Protein AF-A0A931WTS0-F1 (afdb_monomer)

pLDDT: mean 84.75, std 13.54, range [50.44, 98.5]

Nearest PDB structures (foldseek):
  2der-assembly2_B  TM=8.618E-01  e=1.735E-07  Escherichia coli
  2der-assembly1_A  TM=8.571E-01  e=1.646E-07  Escherichia coli
  2deu-assembly2_B  TM=8.357E-01  e=3.088E-07  Escherichia coli
  2hma-assembly1_A-2  TM=7.956E-01  e=4.949E-07  Streptococcus pneumoniae
  8ppl-assembly1_It  TM=6.878E-01  e=2.178E-02  Homo sapiens

Secondary structure (DSSP, 8-state):
----S-GGG--TT--TT---SSS--EEEEEEGGGTEEEEES---EEEEEEEEEEESSSS---S-EEEEEE-STTSPPEEEEEEEETTEEEEEEEEEES---TTSEEEEEETTEEEEEEEE--

Radius of gyration: 16.66 Å; Cα contacts (8 Å, |Δi|>4): 258; chains: 1; bounding box: 43×25×44 Å

Sequence (122 aa):
MGTHAGIHNYTVGQRKGLVAAGRPQYVVKIEPELNRIVIGEDPRRTRFTVRDCNWIAIEKIAEPVRCEVQIRNRFEPKPATVSPAGAEAVVEFDQPQRAITPGQAAVFYWDDVVVGGGWIQR

Structure (mmCIF, N/CA/C/O backbone):
data_AF-A0A931WTS0-F1
#
_entry.id   AF-A0A931WTS0-F1
#
loop_
_atom_site.group_PDB
_atom_site.id
_atom_site.type_symbol
_atom_site.label_atom_id
_atom_site.label_alt_id
_atom_site.label_comp_id
_atom_site.label_asym_id
_atom_site.label_entity_id
_atom_site.label_seq_id
_atom_site.pdbx_PDB_ins_code
_atom_site.Cartn_x
_atom_site.Cartn_y
_atom_site.Cartn_z
_atom_site.occupancy
_atom_site.B_iso_or_equiv
_atom_site.auth_seq_id
_atom_site.auth_comp_id
_atom_site.auth_asym_id
_atom_site.auth_atom_id
_atom_site.pdbx_PDB_model_num
ATOM 1 N N . MET A 1 1 ? 23.170 -1.304 -25.973 1.00 50.44 1 MET A N 1
ATOM 2 C CA . MET A 1 1 ? 23.007 -0.164 -25.046 1.00 50.44 1 MET A CA 1
ATOM 3 C C . MET A 1 1 ? 22.229 0.913 -25.777 1.00 50.44 1 MET A C 1
ATOM 5 O O . MET A 1 1 ? 22.596 1.215 -26.902 1.00 50.44 1 MET A O 1
ATOM 9 N N . GLY A 1 2 ? 21.118 1.389 -25.214 1.00 54.47 2 GLY A N 1
ATOM 10 C CA . GLY A 1 2 ? 20.289 2.434 -25.822 1.00 54.47 2 GLY A CA 1
ATOM 11 C C . GLY A 1 2 ? 20.530 3.778 -25.141 1.00 54.47 2 GLY A C 1
ATOM 12 O O . GLY A 1 2 ? 20.717 3.825 -23.928 1.00 54.47 2 GLY A O 1
ATOM 13 N N . THR A 1 3 ? 20.546 4.855 -25.916 1.00 55.94 3 THR A N 1
ATOM 14 C CA . THR A 1 3 ? 20.655 6.240 -25.441 1.00 55.94 3 THR A CA 1
ATOM 15 C C . THR A 1 3 ? 19.299 6.727 -24.918 1.00 55.94 3 THR A C 1
ATOM 17 O O . THR A 1 3 ? 18.267 6.436 -25.521 1.00 55.94 3 THR A O 1
ATOM 20 N N . HIS A 1 4 ? 19.280 7.471 -23.807 1.00 60.19 4 HIS A N 1
ATOM 21 C CA . HIS A 1 4 ? 18.064 8.084 -23.256 1.00 60.19 4 HIS A CA 1
ATOM 22 C C . HIS A 1 4 ? 18.157 9.616 -23.271 1.00 60.19 4 HIS A C 1
ATOM 24 O O . HIS A 1 4 ? 19.236 10.181 -23.117 1.00 60.19 4 HIS A O 1
ATOM 30 N N . ALA A 1 5 ? 17.020 10.303 -23.412 1.00 60.38 5 ALA A N 1
ATOM 31 C CA . ALA A 1 5 ? 16.941 11.767 -23.523 1.00 60.38 5 ALA A CA 1
ATOM 32 C C . ALA A 1 5 ? 17.014 12.496 -22.157 1.00 60.38 5 ALA A C 1
ATOM 34 O O . ALA A 1 5 ? 16.329 13.490 -21.942 1.00 60.38 5 ALA A O 1
ATOM 35 N N . GLY A 1 6 ? 17.808 11.980 -21.211 1.00 61.91 6 GLY A N 1
ATOM 36 C CA . GLY A 1 6 ? 17.927 12.509 -19.842 1.00 61.91 6 GLY A CA 1
ATOM 37 C C . GLY A 1 6 ? 17.010 11.839 -18.806 1.00 61.91 6 GLY A C 1
ATOM 38 O O . GLY A 1 6 ? 15.878 11.461 -19.100 1.00 61.91 6 GLY A O 1
ATOM 39 N N . ILE A 1 7 ? 17.521 11.672 -17.581 1.00 61.97 7 ILE A N 1
ATOM 40 C CA . ILE A 1 7 ? 16.882 10.919 -16.481 1.00 61.97 7 ILE A CA 1
ATOM 41 C C . ILE A 1 7 ? 15.531 11.487 -16.012 1.00 61.97 7 ILE A C 1
ATOM 43 O O . ILE A 1 7 ? 14.695 10.731 -15.529 1.00 61.97 7 ILE A O 1
ATOM 47 N N . HIS A 1 8 ? 15.287 12.790 -16.190 1.00 62.03 8 HIS A N 1
ATOM 48 C CA . HIS A 1 8 ? 14.059 13.467 -15.743 1.00 62.03 8 HIS A CA 1
ATOM 49 C C . HIS A 1 8 ? 12.798 13.011 -16.487 1.00 62.03 8 HIS A C 1
ATOM 51 O O . HIS A 1 8 ? 11.689 13.203 -16.001 1.00 62.03 8 HIS A O 1
ATOM 57 N N . ASN A 1 9 ? 12.968 12.376 -17.647 1.00 67.00 9 ASN A N 1
ATOM 58 C CA . ASN A 1 9 ? 11.872 11.875 -18.473 1.00 67.00 9 ASN A CA 1
ATOM 59 C C . ASN A 1 9 ? 11.404 10.467 -18.065 1.00 67.00 9 ASN A C 1
ATOM 61 O O . ASN A 1 9 ? 10.597 9.855 -18.769 1.00 67.00 9 ASN A O 1
ATOM 65 N N . TYR A 1 10 ? 11.938 9.933 -16.960 1.00 68.00 10 TYR A N 1
ATOM 66 C CA . TYR A 1 10 ? 11.719 8.558 -16.534 1.00 68.00 10 TYR A CA 1
ATOM 67 C C . TYR A 1 10 ? 11.213 8.486 -15.096 1.00 68.00 10 TYR A C 1
ATOM 69 O O . TYR A 1 10 ? 11.677 9.200 -14.213 1.00 68.00 10 TYR A O 1
ATOM 77 N N . THR A 1 11 ? 10.258 7.590 -14.850 1.00 69.38 11 THR A N 1
ATOM 78 C CA . THR A 1 11 ? 9.729 7.284 -13.510 1.00 69.38 11 THR A CA 1
ATOM 79 C C . THR A 1 11 ? 9.814 5.783 -13.254 1.00 69.38 11 THR A C 1
ATOM 81 O O . THR A 1 11 ? 9.571 4.997 -14.166 1.00 69.38 11 THR A O 1
ATOM 84 N N . VAL A 1 12 ? 10.130 5.358 -12.025 1.00 71.44 12 VAL A N 1
ATOM 85 C CA . VAL A 1 12 ? 10.102 3.929 -11.653 1.00 71.44 12 VAL A CA 1
ATOM 86 C C . VAL A 1 12 ? 8.712 3.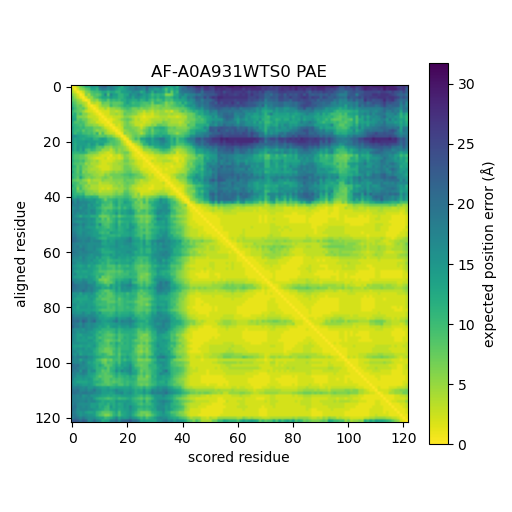341 -11.942 1.00 71.44 12 VAL A C 1
ATOM 88 O O . VAL A 1 12 ? 7.696 3.944 -11.603 1.00 71.44 12 VAL A O 1
ATOM 91 N N . GLY A 1 13 ? 8.662 2.191 -12.618 1.00 67.12 13 GLY A N 1
ATOM 92 C CA . GLY A 1 13 ? 7.427 1.568 -13.114 1.00 67.12 13 GLY A CA 1
ATOM 93 C C . GLY A 1 13 ? 6.950 2.072 -14.487 1.00 67.12 13 GLY A C 1
ATOM 94 O O . GLY A 1 13 ? 5.934 1.598 -15.000 1.00 67.12 13 GLY A O 1
ATOM 95 N N . GLN A 1 14 ? 7.661 3.008 -15.127 1.00 74.50 14 GLN A N 1
ATOM 96 C CA . GLN A 1 14 ? 7.348 3.459 -16.487 1.00 74.50 14 GLN A CA 1
ATOM 97 C C . GLN A 1 14 ? 7.607 2.359 -17.517 1.00 74.50 14 GLN A C 1
ATOM 99 O O . GLN A 1 14 ? 8.674 1.756 -17.525 1.00 74.50 14 GLN A O 1
ATOM 104 N N . ARG A 1 15 ? 6.644 2.166 -18.429 1.00 73.62 15 ARG A N 1
ATOM 105 C CA . ARG A 1 15 ? 6.729 1.248 -19.582 1.00 73.62 15 ARG A CA 1
ATOM 106 C C . ARG A 1 15 ? 6.883 1.969 -20.927 1.00 73.62 15 ARG A C 1
ATOM 108 O O . ARG A 1 15 ? 7.587 1.493 -21.812 1.00 73.62 15 ARG A O 1
ATOM 115 N N . LYS A 1 16 ? 6.159 3.078 -21.130 1.00 64.00 16 LYS A N 1
ATOM 116 C CA . LYS A 1 16 ? 6.137 3.807 -22.412 1.00 64.00 16 LYS A CA 1
ATOM 117 C C . LYS A 1 16 ? 7.475 4.526 -22.640 1.00 64.00 16 LYS A C 1
ATOM 119 O O . LYS A 1 16 ? 8.029 5.093 -21.701 1.00 64.00 16 LYS A O 1
ATOM 124 N N . GLY A 1 17 ? 7.966 4.517 -23.881 1.00 66.19 17 GLY A N 1
ATOM 125 C CA . GLY A 1 17 ? 9.219 5.187 -24.261 1.00 66.19 17 GLY A CA 1
ATOM 126 C C . GLY A 1 17 ? 10.501 4.418 -23.916 1.00 66.19 17 GLY A C 1
ATOM 127 O O . GLY A 1 17 ? 11.575 5.012 -23.918 1.00 66.19 17 GLY A O 1
ATOM 128 N N . LEU A 1 18 ? 10.404 3.118 -23.609 1.00 67.69 18 LEU A N 1
ATOM 129 C CA . LEU A 1 18 ? 11.557 2.238 -23.398 1.00 67.69 18 LEU A CA 1
ATOM 130 C C . LEU A 1 18 ? 11.860 1.422 -24.661 1.00 67.69 18 LEU A C 1
ATOM 132 O O . LEU A 1 18 ? 10.946 0.904 -25.304 1.00 67.69 18 LEU A O 1
ATOM 136 N N . VAL A 1 19 ? 13.147 1.291 -25.000 1.00 64.06 19 VAL A N 1
ATOM 137 C CA . VAL A 1 19 ? 13.622 0.451 -26.111 1.00 64.06 19 VAL A CA 1
ATOM 138 C C . VAL A 1 19 ? 13.473 -1.015 -25.694 1.00 64.06 19 VAL A C 1
ATOM 140 O O . VAL A 1 19 ? 14.313 -1.550 -24.978 1.00 64.06 19 VAL A O 1
ATOM 143 N N . ALA A 1 20 ? 12.365 -1.648 -26.077 1.00 59.72 20 ALA A N 1
ATOM 144 C CA . ALA A 1 20 ? 12.029 -2.997 -25.630 1.00 59.72 20 ALA A CA 1
ATOM 145 C C . ALA A 1 20 ? 12.792 -4.071 -26.425 1.00 59.72 20 ALA A C 1
ATOM 147 O O . ALA A 1 20 ? 12.562 -4.259 -27.618 1.00 59.72 20 ALA A O 1
ATOM 148 N N . ALA A 1 21 ? 13.647 -4.837 -25.744 1.00 57.62 21 ALA A N 1
ATOM 149 C CA . ALA A 1 21 ? 14.314 -6.023 -26.289 1.00 57.62 21 ALA A CA 1
ATOM 150 C C . ALA A 1 21 ? 13.393 -7.266 -26.248 1.00 57.62 21 ALA A C 1
ATOM 152 O O . ALA A 1 21 ? 13.657 -8.233 -25.538 1.00 57.62 21 ALA A O 1
ATOM 153 N N . GLY A 1 22 ? 12.261 -7.222 -26.961 1.00 58.66 22 GLY A N 1
ATOM 154 C CA . GLY A 1 22 ? 11.370 -8.380 -27.155 1.00 58.66 22 GLY A CA 1
ATOM 155 C C . GLY A 1 22 ? 10.540 -8.834 -25.940 1.00 58.66 22 GLY A C 1
ATOM 156 O O . GLY A 1 22 ? 9.759 -9.774 -26.064 1.00 58.66 22 GLY A O 1
ATOM 157 N N . ARG A 1 23 ? 10.656 -8.178 -24.775 1.00 62.38 23 ARG A N 1
ATOM 158 C CA . ARG A 1 23 ? 9.836 -8.421 -23.568 1.00 62.38 23 ARG A CA 1
ATOM 159 C C . ARG A 1 23 ? 9.382 -7.096 -22.936 1.00 62.38 23 ARG A C 1
ATOM 161 O O . ARG A 1 23 ? 10.050 -6.081 -23.150 1.00 62.38 23 ARG A O 1
ATOM 168 N N . PRO A 1 24 ? 8.271 -7.060 -22.170 1.00 62.59 24 PRO A N 1
ATOM 169 C CA . PRO A 1 24 ? 7.856 -5.854 -21.458 1.00 62.59 24 PRO A CA 1
ATOM 170 C C . PRO A 1 24 ? 8.935 -5.444 -20.451 1.00 62.59 24 PRO A C 1
ATOM 172 O O . PRO A 1 24 ? 9.253 -6.208 -19.546 1.00 62.59 24 PRO A O 1
ATOM 175 N N . GLN A 1 25 ? 9.489 -4.246 -20.613 1.00 74.56 25 GLN A N 1
ATOM 176 C CA . GLN A 1 25 ? 10.463 -3.678 -19.687 1.00 74.56 25 GLN A CA 1
ATOM 177 C C . GLN A 1 25 ? 9.864 -2.481 -18.958 1.00 74.56 25 GLN A C 1
ATOM 179 O O . GLN A 1 25 ? 9.025 -1.757 -19.503 1.00 74.56 25 GLN A O 1
ATOM 184 N N . TYR A 1 26 ? 10.312 -2.299 -17.722 1.00 74.94 26 TYR A N 1
ATOM 185 C CA . TYR A 1 26 ? 9.930 -1.215 -16.834 1.00 74.94 26 TYR A CA 1
ATOM 186 C C . TYR A 1 26 ? 11.188 -0.541 -16.310 1.00 74.94 26 TYR A C 1
ATOM 188 O O . TYR A 1 26 ? 12.213 -1.196 -16.127 1.00 74.94 26 TYR A O 1
ATOM 196 N N . VAL A 1 27 ? 11.118 0.756 -16.025 1.00 75.50 27 VAL A N 1
ATOM 197 C CA . VAL A 1 27 ? 12.172 1.423 -15.253 1.00 75.50 27 VAL A CA 1
ATOM 198 C C . VAL A 1 27 ? 12.160 0.843 -13.838 1.00 75.50 27 VAL A C 1
ATOM 200 O O . VAL A 1 27 ? 11.222 1.091 -13.082 1.00 75.50 27 VAL A O 1
ATOM 203 N N . VAL A 1 28 ? 13.179 0.065 -13.476 1.00 75.00 28 VAL A N 1
ATOM 204 C CA . VAL A 1 28 ? 13.296 -0.543 -12.138 1.00 75.00 28 VAL A CA 1
ATOM 205 C C . VAL A 1 28 ? 14.047 0.360 -11.170 1.00 75.00 28 VAL A C 1
ATOM 207 O O . VAL A 1 28 ? 13.783 0.344 -9.969 1.00 75.00 28 VAL A O 1
ATOM 210 N N . LYS A 1 29 ? 14.975 1.169 -11.690 1.00 72.44 29 LYS A N 1
ATOM 211 C CA . LYS A 1 29 ? 15.806 2.079 -10.903 1.00 72.44 29 LYS A CA 1
ATOM 212 C C . LYS A 1 29 ? 16.306 3.222 -11.781 1.00 72.44 29 LYS A C 1
ATOM 214 O O . LYS A 1 29 ? 16.631 3.013 -12.948 1.00 72.44 29 LYS A O 1
ATOM 219 N N . ILE A 1 30 ? 16.394 4.415 -11.208 1.00 74.88 30 ILE A N 1
ATOM 220 C CA . ILE A 1 30 ? 17.055 5.572 -11.817 1.00 74.88 30 ILE A CA 1
ATOM 221 C C . ILE A 1 30 ? 18.257 5.887 -10.941 1.00 74.88 30 ILE A C 1
ATOM 223 O O . ILE A 1 30 ? 18.112 5.988 -9.725 1.00 74.88 30 ILE A O 1
ATOM 227 N N . GLU A 1 31 ? 19.433 6.003 -11.543 1.00 78.06 31 GLU A N 1
ATOM 228 C CA . GLU A 1 31 ? 20.670 6.310 -10.834 1.00 78.06 31 GLU A CA 1
ATOM 229 C C . GLU A 1 31 ? 21.275 7.593 -11.407 1.00 78.06 31 GLU A C 1
ATOM 231 O O . GLU A 1 31 ? 21.973 7.547 -12.425 1.00 78.06 31 GLU A O 1
ATOM 236 N N . PRO A 1 32 ? 20.976 8.747 -10.780 1.00 78.00 32 PRO A N 1
ATOM 237 C CA . PRO A 1 32 ? 21.390 10.050 -11.287 1.00 78.00 32 PRO A CA 1
ATOM 238 C C . PRO A 1 32 ? 22.907 10.227 -11.320 1.00 78.00 32 PRO A C 1
ATOM 240 O O . PRO A 1 32 ? 23.435 10.753 -12.292 1.00 78.00 32 PRO A O 1
ATOM 243 N N . GLU A 1 33 ? 23.604 9.727 -10.297 1.00 80.38 33 GLU A N 1
ATOM 244 C CA . GLU A 1 33 ? 25.065 9.825 -10.153 1.00 80.38 33 GLU A CA 1
ATOM 245 C C . GLU A 1 33 ? 25.816 9.142 -11.299 1.00 80.38 33 GLU A C 1
ATOM 247 O O . GLU A 1 33 ? 26.888 9.582 -11.703 1.00 80.38 33 GLU A O 1
ATOM 252 N N . LEU A 1 34 ? 25.224 8.080 -11.850 1.00 77.69 34 LEU A N 1
ATOM 253 C CA . LEU A 1 34 ? 25.773 7.316 -12.968 1.00 77.69 34 LEU A CA 1
ATOM 254 C C . LEU A 1 34 ? 25.092 7.657 -14.301 1.00 77.69 34 LEU A C 1
ATOM 256 O O . LEU A 1 34 ? 25.359 6.992 -15.300 1.00 77.69 34 LEU A O 1
ATOM 260 N N . ASN A 1 35 ? 24.191 8.651 -14.305 1.00 75.00 35 ASN A N 1
ATOM 261 C CA . ASN A 1 35 ? 23.350 9.045 -15.435 1.00 75.00 35 ASN A CA 1
ATOM 262 C C . ASN A 1 35 ? 22.775 7.833 -16.190 1.00 75.00 35 ASN A C 1
ATOM 264 O O . ASN A 1 35 ? 22.875 7.744 -17.413 1.00 75.00 35 ASN A O 1
ATOM 268 N N . ARG A 1 36 ? 22.232 6.857 -15.448 1.00 76.00 36 ARG A N 1
ATOM 269 C CA . ARG A 1 36 ? 21.716 5.611 -16.026 1.00 76.00 36 ARG A CA 1
ATOM 270 C C . ARG A 1 36 ? 20.322 5.271 -15.533 1.00 76.00 36 ARG A C 1
ATOM 272 O O . ARG A 1 36 ? 19.941 5.529 -14.391 1.00 76.00 36 ARG A O 1
ATOM 279 N N . ILE A 1 37 ? 19.579 4.616 -16.414 1.00 74.19 37 ILE A N 1
ATOM 280 C CA . ILE A 1 37 ? 18.251 4.082 -16.138 1.00 74.19 37 ILE A CA 1
ATOM 281 C C . ILE A 1 37 ? 18.356 2.572 -16.239 1.00 74.19 37 ILE A C 1
ATOM 283 O O . ILE A 1 37 ? 18.693 2.027 -17.291 1.00 74.19 37 ILE A O 1
ATOM 287 N N . VAL A 1 38 ? 18.077 1.894 -15.134 1.00 75.88 38 VAL A N 1
ATOM 288 C CA . VAL A 1 38 ? 18.033 0.439 -15.106 1.00 75.88 38 VAL A CA 1
ATOM 289 C C . VAL A 1 38 ? 16.626 0.029 -15.511 1.00 75.88 38 VAL A C 1
ATOM 291 O O . VAL A 1 38 ? 15.642 0.439 -14.889 1.00 75.88 38 VAL A O 1
ATOM 294 N N . ILE A 1 39 ? 16.540 -0.773 -16.568 1.00 74.19 39 ILE A N 1
ATOM 295 C CA . ILE A 1 39 ? 15.294 -1.354 -17.059 1.00 74.19 39 ILE A CA 1
ATOM 296 C C . ILE A 1 39 ? 15.290 -2.856 -16.795 1.00 74.19 39 ILE A C 1
ATOM 298 O O . ILE A 1 39 ? 16.305 -3.529 -16.960 1.00 74.19 39 ILE A O 1
ATOM 302 N N . GLY A 1 40 ? 14.150 -3.374 -16.364 1.00 70.81 40 GLY A N 1
ATOM 303 C CA . GLY A 1 40 ? 13.991 -4.762 -15.950 1.00 70.81 40 GLY A CA 1
ATOM 304 C C . GLY A 1 40 ? 12.522 -5.130 -15.796 1.00 70.81 40 GLY A C 1
ATOM 305 O O . GLY A 1 40 ? 11.639 -4.430 -16.300 1.00 70.81 40 GLY A O 1
ATOM 306 N N . GLU A 1 41 ? 12.259 -6.241 -15.119 1.00 66.25 41 GLU A N 1
ATOM 307 C CA . GLU A 1 41 ? 10.899 -6.639 -14.750 1.00 66.25 41 GLU A CA 1
ATOM 308 C C . GLU A 1 41 ? 10.344 -5.713 -13.655 1.00 66.25 41 GLU A C 1
ATOM 310 O O . GLU A 1 41 ? 11.099 -5.211 -12.827 1.00 66.25 41 GLU A O 1
ATOM 315 N N . ASP A 1 42 ? 9.030 -5.460 -13.661 1.00 66.44 42 ASP A N 1
ATOM 316 C CA . ASP A 1 42 ? 8.355 -4.587 -12.684 1.00 66.44 42 ASP A CA 1
ATOM 317 C C . ASP A 1 42 ? 8.698 -5.035 -11.245 1.00 66.44 42 ASP A C 1
ATOM 319 O O . ASP A 1 42 ? 8.392 -6.182 -10.890 1.00 66.44 42 ASP A O 1
ATOM 323 N N . PRO A 1 43 ? 9.367 -4.195 -10.423 1.00 70.81 43 PRO A N 1
ATOM 324 C CA . PRO A 1 43 ? 9.879 -4.630 -9.136 1.00 70.81 43 PRO A CA 1
ATOM 325 C C . PRO A 1 43 ? 8.702 -4.859 -8.193 1.00 70.81 43 PRO A C 1
ATOM 327 O O . PRO A 1 43 ? 8.094 -3.917 -7.682 1.00 70.81 43 PRO A O 1
ATOM 330 N N . ARG A 1 44 ? 8.375 -6.131 -7.961 1.00 84.62 44 ARG A N 1
ATOM 331 C CA . ARG A 1 44 ? 7.324 -6.504 -7.018 1.00 84.62 44 ARG A CA 1
ATOM 332 C C . ARG A 1 44 ? 7.800 -6.227 -5.595 1.00 84.62 44 ARG A C 1
ATOM 334 O O . ARG A 1 44 ? 8.916 -6.593 -5.235 1.00 84.62 44 ARG A O 1
ATOM 341 N N . ARG A 1 45 ? 6.955 -5.597 -4.784 1.00 88.19 45 ARG A N 1
ATOM 342 C CA . ARG A 1 45 ? 7.229 -5.296 -3.373 1.00 88.19 45 ARG A CA 1
ATOM 343 C C . ARG A 1 45 ? 6.055 -5.758 -2.524 1.00 88.19 45 ARG A C 1
ATOM 345 O O . ARG A 1 45 ? 4.916 -5.738 -2.977 1.00 88.19 45 ARG A O 1
ATOM 352 N N . THR A 1 46 ? 6.331 -6.176 -1.300 1.00 93.94 46 THR A N 1
ATOM 353 C CA . THR A 1 46 ? 5.290 -6.525 -0.323 1.00 93.94 46 THR A CA 1
ATOM 354 C C . THR A 1 46 ? 4.942 -5.344 0.570 1.00 93.94 46 THR A C 1
ATOM 356 O O . THR A 1 46 ? 3.790 -5.199 0.954 1.00 93.94 46 THR A O 1
ATOM 359 N N . ARG A 1 47 ? 5.914 -4.470 0.861 1.00 95.81 47 ARG A N 1
ATOM 360 C CA . ARG A 1 47 ? 5.807 -3.452 1.908 1.00 95.81 47 ARG A CA 1
ATOM 361 C C . ARG A 1 47 ? 5.949 -2.025 1.382 1.00 95.81 47 ARG A C 1
ATOM 363 O O . ARG A 1 47 ? 6.804 -1.763 0.534 1.00 95.81 47 ARG A O 1
ATOM 370 N N . PHE A 1 48 ? 5.134 -1.110 1.905 1.00 96.19 48 PHE A N 1
ATOM 371 C CA . PHE A 1 48 ? 5.200 0.332 1.640 1.00 96.19 48 PHE A CA 1
ATOM 372 C C . PHE A 1 48 ? 4.524 1.137 2.758 1.00 96.19 48 PHE A C 1
ATOM 374 O O . PHE A 1 48 ? 3.795 0.580 3.579 1.00 96.19 48 PHE A O 1
ATOM 381 N N . THR A 1 49 ? 4.767 2.447 2.776 1.00 97.50 49 THR A N 1
ATOM 382 C CA . THR A 1 49 ? 4.172 3.375 3.745 1.00 97.50 49 THR A CA 1
ATOM 383 C C . THR A 1 49 ? 3.084 4.217 3.087 1.00 97.50 49 THR A C 1
ATOM 385 O O . THR A 1 49 ? 3.185 4.589 1.913 1.00 97.50 49 THR A O 1
ATOM 388 N N . VAL A 1 50 ? 2.035 4.505 3.850 1.00 97.81 50 VAL A N 1
ATOM 389 C CA . VAL A 1 50 ? 0.893 5.326 3.463 1.00 97.81 50 VAL A CA 1
ATOM 390 C C . VAL A 1 50 ? 0.783 6.493 4.435 1.00 97.81 50 VAL A C 1
ATOM 392 O O . VAL A 1 50 ? 0.669 6.297 5.644 1.00 97.81 50 VAL A O 1
ATOM 395 N N . ARG A 1 51 ? 0.799 7.710 3.898 1.00 96.81 51 ARG A N 1
ATOM 396 C CA . ARG A 1 51 ? 0.667 8.957 4.659 1.00 96.81 51 ARG A CA 1
ATOM 397 C C . ARG A 1 51 ? -0.702 9.595 4.466 1.00 96.81 51 ARG A C 1
ATOM 399 O O . ARG A 1 51 ? -1.426 9.238 3.535 1.00 96.81 51 ARG A O 1
ATOM 406 N N . ASP A 1 52 ? -1.008 10.567 5.322 1.00 95.81 52 ASP A N 1
ATOM 407 C CA . ASP A 1 52 ? -2.262 11.331 5.314 1.00 95.81 52 ASP A CA 1
ATOM 408 C C . ASP A 1 52 ? -3.487 10.398 5.271 1.00 95.81 52 ASP A C 1
ATOM 410 O O . ASP A 1 52 ? -4.385 10.547 4.439 1.00 95.81 52 ASP A O 1
ATOM 414 N N . CYS A 1 53 ? -3.471 9.372 6.130 1.00 95.44 53 CYS A N 1
ATOM 415 C CA . CYS A 1 53 ? -4.539 8.383 6.194 1.00 95.44 53 CYS A CA 1
ATOM 416 C C . CYS A 1 53 ? -5.837 9.039 6.679 1.00 95.44 53 CYS A C 1
ATOM 418 O O . CYS A 1 53 ? -5.888 9.599 7.773 1.00 95.44 53 CYS A O 1
ATOM 420 N N . ASN A 1 54 ? -6.890 8.920 5.878 1.00 95.50 54 ASN A N 1
ATOM 421 C CA . ASN A 1 54 ? -8.251 9.282 6.228 1.00 95.50 54 ASN A CA 1
ATOM 422 C C . ASN A 1 54 ? -9.060 8.009 6.488 1.00 95.50 54 ASN A C 1
ATOM 424 O O . ASN A 1 54 ? -9.286 7.212 5.570 1.00 95.50 54 ASN A O 1
ATOM 428 N N . TRP A 1 55 ? -9.498 7.829 7.729 1.00 94.62 55 TRP A N 1
ATOM 429 C CA . TRP A 1 55 ? -10.316 6.698 8.153 1.00 94.62 55 TRP A CA 1
ATOM 430 C C . TRP A 1 55 ? -11.791 7.106 8.162 1.00 94.62 55 TRP A C 1
ATOM 432 O O . TRP A 1 55 ? -12.148 8.157 8.683 1.00 94.62 55 TRP A O 1
ATOM 442 N N . ILE A 1 56 ? -12.637 6.299 7.523 1.00 93.25 56 ILE A N 1
ATOM 443 C CA . ILE A 1 56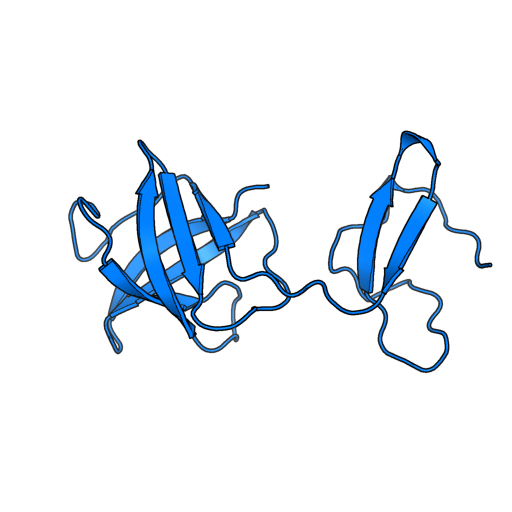 ? -14.055 6.606 7.285 1.00 93.25 56 ILE A CA 1
ATOM 444 C C . ILE A 1 56 ? -14.939 5.777 8.216 1.00 93.25 56 ILE A C 1
ATOM 446 O O . ILE A 1 56 ? -15.864 6.304 8.826 1.00 93.25 56 ILE A O 1
ATOM 450 N N . ALA A 1 57 ? -14.656 4.477 8.321 1.00 89.69 57 ALA A N 1
ATOM 451 C CA . ALA A 1 57 ? -15.450 3.547 9.126 1.00 89.69 57 ALA A CA 1
ATOM 452 C C . ALA A 1 57 ? -14.947 3.418 10.575 1.00 89.69 57 ALA A C 1
ATOM 454 O O . ALA A 1 57 ? -15.644 2.870 11.425 1.00 89.69 57 ALA A O 1
ATOM 455 N N . ILE A 1 58 ? -13.736 3.906 10.851 1.00 90.06 58 ILE A N 1
ATOM 456 C CA . ILE A 1 58 ? -13.075 3.860 12.159 1.00 90.06 58 ILE A CA 1
ATOM 457 C C . ILE A 1 58 ? -12.365 5.185 12.421 1.00 90.06 58 ILE A C 1
ATOM 459 O O . ILE A 1 58 ? -12.073 5.924 11.489 1.00 90.06 58 ILE A O 1
ATOM 463 N N . GLU A 1 59 ? -12.047 5.475 13.680 1.00 88.69 59 GLU A N 1
ATOM 464 C CA . GLU A 1 59 ? -11.293 6.684 14.036 1.00 88.69 59 GLU A CA 1
ATOM 465 C C . GLU A 1 59 ? -9.811 6.566 13.641 1.00 88.69 59 GLU A C 1
ATOM 467 O O . GLU A 1 59 ? -9.213 7.502 13.113 1.00 88.69 59 GLU A O 1
ATOM 472 N N . LYS A 1 60 ? -9.212 5.397 13.898 1.00 90.31 60 LYS A N 1
ATOM 473 C CA . LYS A 1 60 ? -7.815 5.079 13.583 1.00 90.31 60 LYS A CA 1
ATOM 474 C C . LYS A 1 60 ? -7.558 3.578 13.657 1.00 90.31 60 LYS A C 1
ATOM 476 O O . LYS A 1 60 ? -8.283 2.851 14.332 1.00 90.31 60 LYS A O 1
ATOM 481 N N . ILE A 1 61 ? -6.455 3.144 13.058 1.00 91.25 61 ILE A N 1
ATOM 482 C CA . ILE A 1 61 ? -5.851 1.838 13.336 1.00 91.25 61 ILE A CA 1
ATOM 483 C C . ILE A 1 61 ? -4.903 2.000 14.535 1.00 91.25 61 ILE A C 1
ATOM 485 O O . ILE A 1 61 ? -3.968 2.793 14.469 1.00 91.25 61 ILE A O 1
ATOM 489 N N . ALA A 1 62 ? -5.152 1.289 15.638 1.00 92.69 62 ALA A N 1
ATOM 490 C CA . ALA A 1 62 ? -4.323 1.343 16.854 1.00 92.69 62 ALA A CA 1
ATOM 491 C C . ALA A 1 62 ? -3.372 0.141 17.004 1.00 92.69 62 ALA A C 1
ATOM 493 O O . ALA A 1 62 ? -2.374 0.221 17.717 1.00 92.69 62 ALA A O 1
ATOM 494 N N . GLU A 1 63 ? -3.656 -0.946 16.296 1.00 95.56 63 GLU A N 1
ATOM 495 C CA . GLU A 1 63 ? -2.892 -2.190 16.276 1.00 95.56 63 GLU A CA 1
ATOM 496 C C . GLU A 1 63 ? -2.890 -2.762 14.851 1.00 95.56 63 GLU A C 1
ATOM 498 O O . GLU A 1 63 ? -3.709 -2.333 14.039 1.00 95.56 63 GLU A O 1
ATOM 503 N N . PRO A 1 64 ? -1.983 -3.687 14.497 1.00 97.12 64 PRO A N 1
ATOM 504 C CA . PRO A 1 64 ? -2.000 -4.316 13.182 1.00 97.12 64 PRO A CA 1
ATOM 505 C C . PRO A 1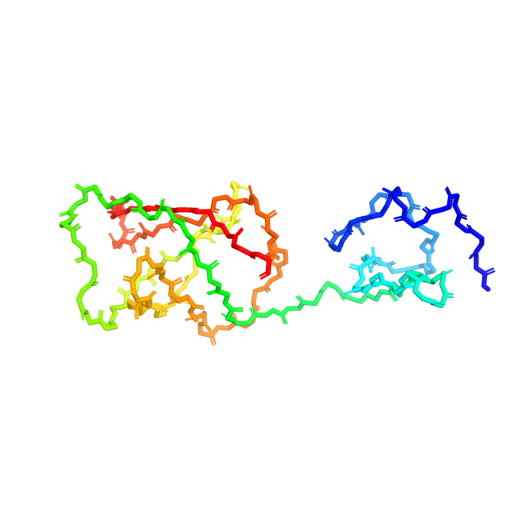 64 ? -3.348 -4.979 12.875 1.00 97.12 64 PRO A C 1
ATOM 507 O O . PRO A 1 64 ? -3.799 -5.850 13.616 1.00 97.12 64 PRO A O 1
ATOM 510 N N . VAL A 1 65 ? -3.964 -4.608 11.754 1.00 96.19 65 VAL A N 1
ATOM 511 C CA . VAL A 1 65 ? -5.240 -5.180 11.297 1.00 96.19 65 VAL A CA 1
ATOM 512 C C . VAL A 1 65 ? -5.087 -5.866 9.950 1.00 96.19 65 VAL A C 1
ATOM 514 O O . VAL A 1 65 ? -4.266 -5.480 9.116 1.00 96.19 65 VAL A O 1
ATOM 517 N N . ARG A 1 66 ? -5.912 -6.888 9.727 1.00 97.62 66 ARG A N 1
ATOM 518 C CA . ARG A 1 66 ? -6.042 -7.562 8.434 1.00 97.62 66 ARG A CA 1
ATOM 519 C C . ARG A 1 66 ? -7.125 -6.886 7.606 1.00 97.62 66 ARG A C 1
ATOM 521 O O . ARG A 1 66 ? -8.207 -6.606 8.119 1.00 97.62 66 ARG A O 1
ATOM 528 N N . CYS A 1 67 ? -6.819 -6.610 6.345 1.00 97.19 67 CYS A N 1
ATOM 529 C CA . CYS A 1 67 ? -7.748 -6.013 5.390 1.00 97.19 67 CYS A CA 1
ATOM 530 C C . CYS A 1 67 ? -7.287 -6.286 3.951 1.00 97.19 67 CYS A C 1
ATOM 532 O O . CYS A 1 67 ? -6.219 -6.862 3.723 1.00 97.19 67 CYS A O 1
ATOM 534 N N . GLU A 1 68 ? -8.082 -5.872 2.971 1.00 98.25 68 GLU A N 1
ATOM 535 C CA . GLU A 1 68 ? -7.644 -5.830 1.580 1.00 98.25 68 GLU A CA 1
ATOM 536 C C . GLU A 1 68 ? -7.227 -4.412 1.190 1.00 98.25 68 GLU A C 1
ATOM 538 O O . GLU A 1 68 ? -7.828 -3.426 1.614 1.00 98.25 68 GLU A O 1
ATOM 543 N N . VAL A 1 69 ? -6.179 -4.293 0.372 1.00 98.06 69 VAL A N 1
ATOM 544 C CA . VAL A 1 69 ? -5.622 -2.995 -0.024 1.00 98.06 69 VAL A CA 1
ATOM 545 C C . VAL A 1 69 ? -5.563 -2.871 -1.535 1.00 98.06 69 VAL A C 1
ATOM 547 O O . VAL A 1 69 ? -4.994 -3.713 -2.231 1.00 98.06 69 VAL A O 1
ATOM 550 N N . GLN A 1 70 ? -6.122 -1.781 -2.049 1.00 97.50 70 GLN A N 1
ATOM 551 C CA . GLN A 1 70 ? -6.077 -1.416 -3.457 1.00 97.50 70 GLN A CA 1
ATOM 552 C C . GLN A 1 70 ? -5.103 -0.252 -3.653 1.00 97.50 70 GLN A C 1
ATOM 554 O O . GLN A 1 70 ? -5.309 0.838 -3.131 1.00 97.50 70 GLN A O 1
ATOM 559 N N . ILE A 1 71 ? -4.044 -0.477 -4.431 1.00 95.00 71 ILE A N 1
ATOM 560 C CA . ILE A 1 71 ? -2.950 0.496 -4.652 1.00 95.00 71 ILE A CA 1
ATOM 561 C C . ILE A 1 71 ? -3.035 1.237 -5.992 1.00 95.00 71 ILE A C 1
ATOM 563 O O . ILE A 1 71 ? -2.194 2.084 -6.297 1.00 95.00 71 ILE A O 1
ATOM 567 N N . ARG A 1 72 ? -4.015 0.882 -6.831 1.00 90.75 72 ARG A N 1
ATOM 568 C CA . ARG A 1 72 ? -4.296 1.514 -8.124 1.00 90.75 72 ARG A CA 1
ATOM 569 C C . ARG A 1 72 ? -5.761 1.356 -8.495 1.00 90.75 72 ARG A C 1
ATOM 571 O O . ARG A 1 72 ? -6.355 0.302 -8.283 1.00 90.75 72 ARG A O 1
ATOM 578 N N . ASN A 1 73 ? -6.304 2.371 -9.161 1.00 82.69 73 ASN A N 1
ATOM 579 C CA . ASN A 1 73 ? -7.629 2.279 -9.763 1.00 82.69 73 ASN A CA 1
ATOM 580 C C . ASN A 1 73 ? -7.678 1.099 -10.756 1.00 82.69 73 ASN A C 1
ATOM 582 O O . ASN A 1 73 ? -6.751 0.914 -11.552 1.00 82.69 73 ASN A O 1
ATOM 586 N N . ARG A 1 74 ? -8.768 0.325 -10.715 1.00 87.25 74 ARG A N 1
ATOM 587 C CA . ARG A 1 74 ? -9.014 -0.904 -11.495 1.00 87.25 74 ARG A CA 1
ATOM 588 C C . ARG A 1 74 ? -8.145 -2.109 -11.139 1.00 87.25 74 ARG A C 1
ATOM 590 O O . ARG A 1 74 ? -8.244 -3.125 -11.819 1.00 87.25 74 ARG A O 1
ATOM 597 N N . PHE A 1 75 ? -7.280 -2.018 -10.132 1.00 90.56 75 PHE A N 1
ATOM 598 C CA . PHE A 1 75 ? -6.661 -3.221 -9.580 1.00 90.56 75 PHE A CA 1
ATOM 599 C C . PHE A 1 75 ? -7.640 -3.839 -8.591 1.00 90.56 75 PHE A C 1
ATOM 601 O O . PHE A 1 75 ? -8.332 -3.115 -7.881 1.00 90.56 75 PHE A O 1
ATOM 608 N N . GLU A 1 76 ? -7.701 -5.161 -8.540 1.00 95.19 76 GLU A N 1
ATOM 609 C CA . GLU A 1 76 ? -8.387 -5.834 -7.440 1.00 95.19 76 GLU A CA 1
ATOM 610 C C . GLU A 1 76 ? -7.655 -5.523 -6.126 1.00 95.19 76 GLU A C 1
ATOM 612 O O . GLU A 1 76 ? -6.414 -5.523 -6.125 1.00 95.19 76 GLU A O 1
ATOM 617 N N . PRO A 1 77 ? -8.383 -5.275 -5.023 1.00 97.00 77 PRO A N 1
ATOM 618 C CA . PRO A 1 77 ? -7.803 -5.279 -3.689 1.00 97.00 77 PRO A CA 1
ATOM 619 C C . PRO A 1 77 ? -7.050 -6.591 -3.432 1.00 97.00 77 PRO A C 1
ATOM 621 O O . PRO A 1 77 ? -7.376 -7.638 -4.002 1.00 97.00 77 PRO A O 1
ATOM 624 N N . LYS A 1 78 ? -5.985 -6.528 -2.628 1.00 97.81 78 LYS A N 1
ATOM 625 C CA . LYS A 1 78 ? -5.214 -7.717 -2.244 1.00 97.81 78 LYS A CA 1
ATOM 626 C C . LYS A 1 78 ? -5.040 -7.798 -0.728 1.00 97.81 78 LYS A C 1
ATOM 628 O O . LYS A 1 78 ? -4.845 -6.748 -0.113 1.00 97.81 78 LYS A O 1
ATOM 633 N N . PRO A 1 79 ? -5.061 -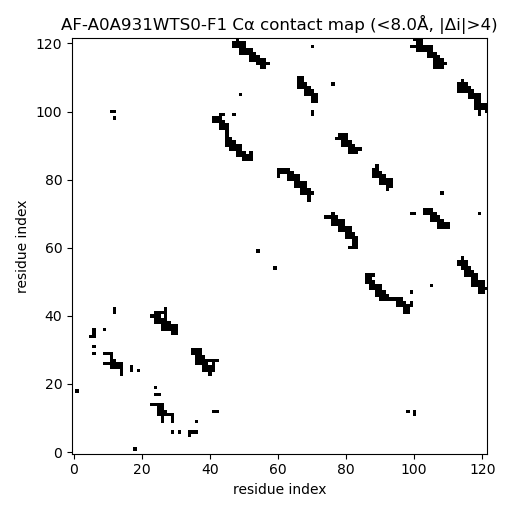9.007 -0.137 1.00 98.25 79 PRO A N 1
ATOM 634 C CA . PRO A 1 79 ? -4.889 -9.188 1.300 1.00 98.25 79 PRO A CA 1
ATOM 635 C C . PRO A 1 79 ? -3.567 -8.613 1.813 1.00 98.25 79 PRO A C 1
ATOM 637 O O . PRO A 1 79 ? -2.501 -8.859 1.235 1.00 98.25 79 PRO A O 1
ATOM 640 N N . ALA A 1 80 ? -3.648 -7.855 2.903 1.00 98.25 80 ALA A N 1
ATOM 641 C CA . ALA A 1 80 ? -2.506 -7.251 3.566 1.00 98.25 80 ALA A CA 1
ATOM 642 C C . ALA A 1 80 ? -2.734 -7.101 5.075 1.00 98.25 80 ALA A C 1
ATOM 644 O O . ALA A 1 80 ? -3.857 -7.155 5.585 1.00 98.25 80 ALA A O 1
ATOM 645 N N . THR A 1 81 ? -1.638 -6.858 5.784 1.00 98.50 81 THR A N 1
ATOM 646 C CA . THR A 1 81 ? -1.656 -6.329 7.145 1.00 98.50 81 THR A CA 1
ATOM 647 C C . THR A 1 81 ? -1.358 -4.836 7.097 1.00 98.50 81 THR A C 1
ATOM 649 O O . THR A 1 81 ? -0.394 -4.416 6.453 1.00 98.50 81 THR A O 1
ATOM 652 N N . VAL A 1 82 ? -2.168 -4.037 7.789 1.00 97.81 82 VAL A N 1
ATOM 653 C CA . VAL A 1 82 ? -1.959 -2.595 7.948 1.00 97.81 82 VAL A CA 1
ATOM 654 C C . VAL A 1 82 ? -1.658 -2.304 9.408 1.00 97.81 82 VAL A C 1
ATOM 656 O O . VAL A 1 82 ? -2.471 -2.585 10.284 1.00 97.81 82 VAL A O 1
ATOM 659 N N . SER A 1 83 ? -0.482 -1.740 9.659 1.00 97.69 83 SER A N 1
ATOM 660 C CA . SER A 1 83 ? 0.025 -1.445 10.998 1.00 97.69 83 SER A CA 1
ATOM 661 C C . SER A 1 83 ? 0.174 0.062 11.194 1.00 97.69 83 SER A C 1
ATOM 663 O O . SER A 1 83 ? 0.630 0.746 10.272 1.00 97.69 83 SER A O 1
ATOM 665 N N . PRO A 1 84 ? -0.147 0.600 12.382 1.00 96.50 84 PRO A N 1
ATOM 666 C CA . PRO A 1 84 ? 0.084 2.009 12.667 1.00 96.50 84 PRO A CA 1
ATOM 667 C C . PRO A 1 84 ? 1.582 2.313 12.748 1.00 96.50 84 PRO A C 1
ATOM 669 O O . PRO A 1 84 ? 2.364 1.529 13.289 1.00 96.50 84 PRO A O 1
ATOM 672 N N . ALA A 1 85 ? 1.982 3.475 12.238 1.00 94.44 85 ALA A N 1
ATOM 673 C CA . ALA A 1 85 ? 3.350 3.978 12.287 1.00 94.44 85 ALA A CA 1
ATOM 674 C C . ALA A 1 85 ? 3.338 5.490 12.562 1.00 94.44 85 ALA A C 1
ATOM 676 O O . ALA A 1 85 ? 3.556 6.316 11.679 1.00 94.44 85 ALA A O 1
ATOM 677 N N . GLY A 1 86 ? 3.044 5.870 13.808 1.00 89.88 86 GLY A N 1
ATOM 678 C CA . GLY A 1 86 ? 2.878 7.277 14.179 1.00 89.88 86 GLY A CA 1
ATOM 679 C C . GLY A 1 86 ? 1.643 7.885 13.509 1.00 89.88 86 GLY A C 1
ATOM 680 O O . GLY A 1 86 ? 0.530 7.437 13.765 1.00 89.88 86 GLY A O 1
ATOM 681 N N . ALA A 1 87 ? 1.844 8.902 12.666 1.00 88.06 87 ALA A N 1
ATOM 682 C CA . ALA A 1 87 ? 0.781 9.517 11.860 1.00 88.06 87 ALA A CA 1
ATOM 683 C C . ALA A 1 87 ? 0.549 8.809 10.507 1.00 88.06 87 ALA A C 1
ATOM 685 O O . ALA A 1 87 ? -0.350 9.179 9.753 1.00 88.06 87 ALA A O 1
ATOM 686 N N . GLU A 1 88 ? 1.371 7.811 10.187 1.00 95.19 88 GLU A N 1
ATOM 687 C CA . GLU A 1 88 ? 1.331 7.043 8.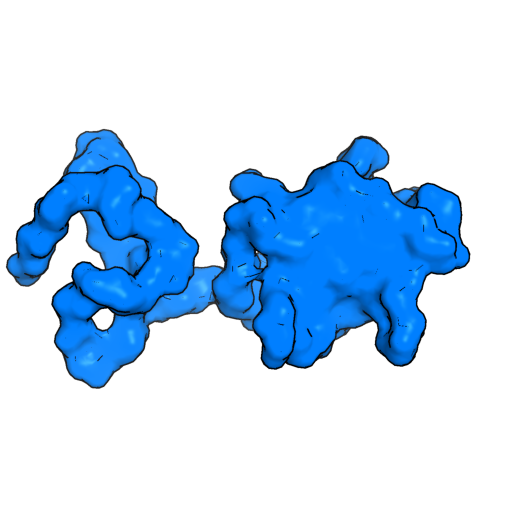945 1.00 95.19 88 GLU A CA 1
ATOM 688 C C . GLU A 1 88 ? 0.840 5.611 9.211 1.00 95.19 88 GLU A C 1
ATOM 690 O O . GLU A 1 88 ? 0.663 5.178 10.355 1.00 95.19 88 GLU A O 1
ATOM 695 N N . ALA A 1 89 ? 0.640 4.854 8.136 1.00 96.62 89 ALA A N 1
ATOM 696 C CA . ALA A 1 89 ? 0.377 3.425 8.182 1.00 96.62 89 ALA A CA 1
ATOM 697 C C . ALA A 1 89 ? 1.404 2.671 7.332 1.00 96.62 89 ALA A C 1
ATOM 699 O O . ALA A 1 89 ? 1.765 3.096 6.235 1.00 96.62 89 ALA A O 1
ATOM 700 N N . VAL A 1 90 ? 1.858 1.523 7.820 1.00 98.00 90 VAL A N 1
ATOM 701 C CA . VAL A 1 90 ? 2.686 0.590 7.054 1.00 98.00 90 VAL A CA 1
ATOM 702 C C . VAL A 1 90 ? 1.794 -0.528 6.549 1.00 98.00 90 VAL A C 1
ATOM 704 O O . VAL A 1 90 ? 1.099 -1.170 7.332 1.00 98.00 90 VAL A O 1
ATOM 707 N N . VAL A 1 91 ? 1.849 -0.775 5.246 1.00 98.19 91 VAL A N 1
ATOM 708 C CA . VAL A 1 91 ? 1.112 -1.851 4.588 1.00 98.19 91 VAL A CA 1
ATOM 709 C C . VAL A 1 91 ? 2.084 -2.950 4.200 1.00 98.19 91 VAL A C 1
ATOM 711 O O . VAL A 1 91 ? 3.136 -2.671 3.619 1.00 98.19 91 VAL A O 1
ATOM 714 N N . GLU A 1 92 ? 1.713 -4.193 4.477 1.00 98.25 92 GLU A N 1
ATOM 715 C CA . GLU A 1 92 ? 2.443 -5.387 4.068 1.00 98.25 92 GLU A CA 1
ATOM 716 C C . GLU A 1 92 ? 1.493 -6.402 3.427 1.00 98.25 92 GLU A C 1
ATOM 718 O O . GLU A 1 92 ? 0.658 -7.002 4.099 1.00 98.25 92 GLU A O 1
ATOM 723 N N . PHE A 1 93 ? 1.605 -6.570 2.109 1.00 98.25 93 PHE A N 1
ATOM 724 C CA . PHE A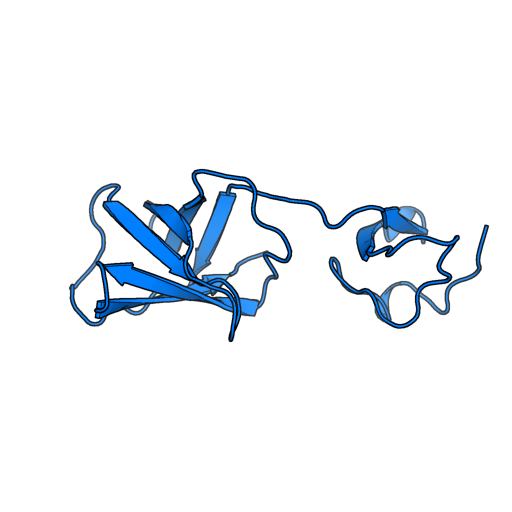 1 93 ? 0.855 -7.564 1.346 1.00 98.25 93 PHE A CA 1
ATOM 725 C C . PHE A 1 93 ? 1.372 -8.981 1.588 1.00 98.25 93 PHE A C 1
ATOM 727 O O . PHE A 1 93 ? 2.582 -9.205 1.631 1.00 98.25 93 PHE A O 1
ATOM 734 N N . ASP A 1 94 ? 0.455 -9.949 1.569 1.00 97.62 94 ASP A N 1
ATOM 735 C CA . ASP A 1 94 ? 0.780 -11.378 1.692 1.00 97.62 94 ASP A CA 1
ATOM 736 C C . ASP A 1 94 ? 1.639 -11.890 0.529 1.00 97.62 94 ASP A C 1
ATOM 738 O O . ASP A 1 94 ? 2.435 -12.817 0.673 1.00 97.62 94 ASP A O 1
ATOM 742 N N . GLN A 1 95 ? 1.469 -11.287 -0.651 1.00 95.69 95 GLN A N 1
ATOM 743 C CA . GLN A 1 95 ? 2.241 -11.599 -1.847 1.00 95.69 95 GLN A CA 1
ATOM 744 C C . GLN A 1 95 ? 2.809 -10.326 -2.481 1.00 95.69 95 GLN A C 1
ATOM 746 O O . GLN A 1 95 ? 2.134 -9.293 -2.472 1.00 95.69 95 GLN A O 1
ATOM 751 N N . PRO A 1 96 ? 4.006 -10.382 -3.100 1.00 92.38 96 PRO A N 1
ATOM 752 C CA . PRO A 1 96 ? 4.607 -9.228 -3.759 1.00 92.38 96 PRO A CA 1
ATOM 753 C C . PRO A 1 96 ? 3.698 -8.623 -4.838 1.00 92.38 96 PRO A C 1
ATOM 755 O O . PRO A 1 96 ? 3.356 -9.285 -5.821 1.00 92.38 96 PRO A O 1
ATOM 758 N N . GLN A 1 97 ? 3.370 -7.340 -4.692 1.00 91.94 97 GLN A N 1
ATOM 759 C CA . GLN A 1 97 ? 2.558 -6.581 -5.636 1.00 91.94 97 GLN A CA 1
ATOM 760 C C . GLN A 1 97 ? 3.426 -5.720 -6.544 1.00 91.94 97 GLN A C 1
ATOM 762 O O . GLN A 1 97 ? 4.451 -5.165 -6.146 1.00 91.94 97 GLN A O 1
ATOM 767 N N . ARG A 1 98 ? 2.997 -5.606 -7.796 1.00 87.62 98 ARG A N 1
ATOM 768 C CA . ARG A 1 98 ? 3.627 -4.740 -8.793 1.00 87.62 98 ARG A CA 1
ATOM 769 C C . ARG A 1 98 ? 3.075 -3.317 -8.714 1.00 87.62 98 ARG A C 1
ATOM 771 O O . ARG A 1 98 ? 1.978 -3.111 -8.199 1.00 87.62 98 ARG A O 1
ATOM 778 N N . ALA A 1 99 ? 3.775 -2.360 -9.317 1.00 82.38 99 ALA A N 1
ATOM 779 C CA . ALA A 1 99 ? 3.268 -1.002 -9.525 1.00 82.38 99 ALA A CA 1
ATOM 780 C C . ALA A 1 99 ? 2.846 -0.224 -8.252 1.00 82.38 99 ALA A C 1
ATOM 782 O O . ALA A 1 99 ? 2.050 0.718 -8.350 1.00 82.38 99 ALA A O 1
ATOM 783 N N . ILE A 1 100 ? 3.417 -0.550 -7.086 1.00 88.56 100 ILE A N 1
ATOM 784 C CA . ILE A 1 100 ? 3.359 0.300 -5.885 1.00 88.56 100 ILE A CA 1
ATOM 785 C C . ILE A 1 100 ? 4.088 1.607 -6.216 1.00 88.56 100 ILE A C 1
ATOM 787 O O . ILE A 1 100 ? 5.310 1.633 -6.352 1.00 88.56 100 ILE A O 1
ATOM 791 N N . THR A 1 101 ? 3.322 2.676 -6.439 1.00 84.88 101 THR A N 1
ATOM 792 C CA . THR A 1 101 ? 3.827 3.929 -7.013 1.00 84.88 101 THR A CA 1
ATOM 793 C C . THR A 1 101 ? 3.581 5.082 -6.040 1.00 84.88 101 THR A C 1
ATOM 795 O O . THR A 1 101 ? 2.420 5.340 -5.719 1.00 84.88 101 THR A O 1
ATOM 798 N N . PRO A 1 102 ? 4.622 5.812 -5.609 1.00 88.56 102 PRO A N 1
ATOM 799 C CA . PRO A 1 102 ? 4.451 6.991 -4.769 1.00 88.56 102 PRO A CA 1
ATOM 800 C C . PRO A 1 102 ? 3.506 8.023 -5.400 1.00 88.56 102 PRO A C 1
ATOM 802 O O . PRO A 1 102 ? 3.557 8.264 -6.607 1.00 88.56 102 PRO A O 1
ATOM 805 N N . GLY A 1 103 ? 2.643 8.627 -4.583 1.00 88.06 103 GLY A N 1
ATOM 806 C CA . GLY A 1 103 ? 1.622 9.587 -5.017 1.00 88.06 103 GLY A CA 1
ATOM 807 C C . GLY A 1 103 ? 0.335 8.965 -5.571 1.00 88.06 103 GLY A C 1
ATOM 808 O O . GLY A 1 103 ? -0.585 9.700 -5.916 1.00 88.06 103 GLY A O 1
ATOM 809 N N . GLN A 1 104 ? 0.234 7.635 -5.661 1.00 92.00 104 GLN A N 1
ATOM 810 C CA . GLN A 1 104 ? -1.056 6.963 -5.846 1.00 92.00 104 GLN A CA 1
ATOM 811 C C . GLN A 1 104 ? -1.769 6.788 -4.503 1.00 92.00 104 GLN A C 1
ATOM 813 O O . GLN A 1 104 ? -1.130 6.783 -3.449 1.00 92.00 104 GLN A O 1
ATOM 818 N N . ALA A 1 105 ? -3.091 6.641 -4.553 1.00 95.12 105 ALA A N 1
ATOM 819 C CA . ALA A 1 105 ? -3.879 6.319 -3.375 1.00 95.12 105 ALA A CA 1
ATOM 820 C C . ALA A 1 105 ? -3.744 4.829 -3.021 1.00 95.12 105 ALA A C 1
ATOM 822 O O . ALA A 1 105 ? -3.741 3.972 -3.908 1.00 95.12 105 ALA A O 1
ATOM 823 N N . ALA A 1 106 ? -3.672 4.539 -1.725 1.00 97.31 106 ALA A N 1
ATOM 824 C CA . ALA A 1 106 ? -3.928 3.223 -1.160 1.00 97.31 106 ALA A CA 1
ATOM 825 C C . ALA A 1 106 ? -5.289 3.263 -0.460 1.00 97.31 106 ALA A C 1
ATOM 827 O O . ALA A 1 106 ? -5.514 4.133 0.379 1.00 97.31 106 ALA A O 1
ATOM 828 N N . VAL A 1 107 ? -6.190 2.354 -0.823 1.00 97.62 107 VAL A N 1
ATOM 829 C CA . VAL A 1 107 ? -7.540 2.250 -0.250 1.00 97.62 107 VAL A CA 1
ATOM 830 C C . VAL A 1 107 ? -7.651 0.939 0.515 1.00 97.62 107 VAL A C 1
ATOM 832 O O . VAL A 1 107 ? -7.245 -0.100 -0.003 1.00 97.62 107 VAL A O 1
ATOM 835 N N . PHE A 1 108 ? -8.175 1.005 1.734 1.00 97.81 108 PHE A N 1
ATOM 836 C CA . PHE A 1 108 ? -8.304 -0.112 2.665 1.00 97.81 108 PHE A CA 1
ATOM 837 C C . PHE A 1 108 ? -9.754 -0.598 2.717 1.00 97.81 108 PHE A C 1
ATOM 839 O O . PHE A 1 108 ? -10.666 0.218 2.874 1.00 97.81 108 PHE A O 1
ATOM 846 N N . TYR A 1 109 ? -9.951 -1.912 2.632 1.00 97.19 109 TYR A N 1
ATOM 847 C CA . TYR A 1 109 ? -11.260 -2.558 2.582 1.00 97.19 109 TYR A CA 1
ATOM 848 C C . TYR A 1 109 ? -11.403 -3.653 3.641 1.00 97.19 109 TYR A C 1
ATOM 850 O O . TYR A 1 109 ? -10.495 -4.466 3.830 1.00 97.19 109 TYR A O 1
ATOM 858 N N . TRP A 1 110 ? -12.564 -3.703 4.288 1.00 95.19 110 TRP A N 1
ATOM 859 C CA . TRP A 1 110 ? -13.036 -4.877 5.019 1.00 95.19 110 TRP A CA 1
ATOM 860 C C . TRP A 1 110 ? -14.213 -5.453 4.255 1.00 95.19 110 TRP A C 1
ATOM 862 O O . TRP A 1 110 ? -15.277 -4.834 4.210 1.00 95.19 110 TRP A O 1
ATOM 872 N N . ASP A 1 111 ? -13.980 -6.599 3.620 1.00 90.75 111 ASP A N 1
ATOM 873 C CA . ASP A 1 111 ? -14.887 -7.159 2.624 1.00 90.75 111 ASP A CA 1
ATOM 874 C C . ASP A 1 111 ? -15.243 -6.078 1.580 1.00 90.75 111 ASP A C 1
ATOM 876 O O . ASP A 1 111 ? -14.355 -5.467 0.983 1.00 90.75 111 ASP A O 1
ATOM 880 N N . ASP A 1 112 ? -16.526 -5.761 1.413 1.00 90.38 112 ASP A N 1
ATOM 881 C CA . ASP A 1 112 ? -17.003 -4.772 0.440 1.00 90.38 112 ASP A CA 1
ATOM 882 C C . ASP A 1 112 ? -17.022 -3.319 0.969 1.00 90.38 112 ASP A C 1
ATOM 884 O O . ASP A 1 112 ? -17.486 -2.403 0.282 1.00 90.38 112 ASP A O 1
ATOM 888 N N . VAL A 1 113 ? -16.542 -3.071 2.194 1.00 94.62 113 VAL A N 1
ATOM 889 C CA . VAL A 1 113 ? -16.617 -1.756 2.850 1.00 94.62 113 VAL A CA 1
ATOM 890 C C . VAL A 1 113 ? -15.286 -1.021 2.774 1.0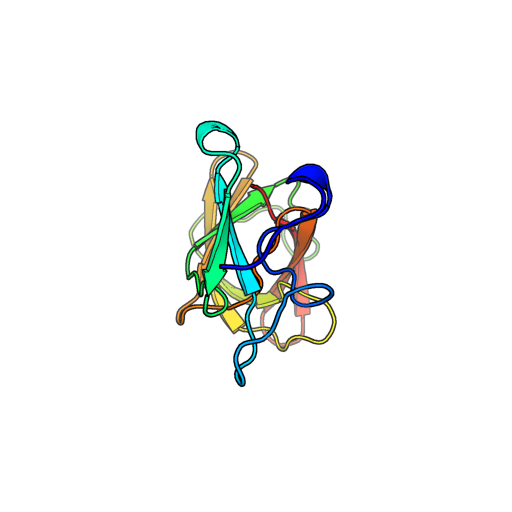0 94.62 113 VAL A C 1
ATOM 892 O O . VAL A 1 113 ? -14.262 -1.512 3.245 1.00 94.62 113 VAL A O 1
ATOM 895 N N . VAL A 1 114 ? -15.308 0.214 2.264 1.00 96.62 114 VAL A N 1
ATOM 896 C CA . VAL A 1 114 ? -14.154 1.124 2.330 1.00 96.62 114 VAL A CA 1
ATOM 897 C C . VAL A 1 114 ? -13.971 1.611 3.767 1.00 96.62 114 VAL A C 1
ATOM 899 O O . VAL A 1 114 ? -14.796 2.354 4.298 1.00 96.62 114 VAL A O 1
ATOM 902 N N . VAL A 1 115 ? -12.855 1.234 4.381 1.00 95.69 115 VAL A N 1
ATOM 903 C CA . VAL A 1 115 ? -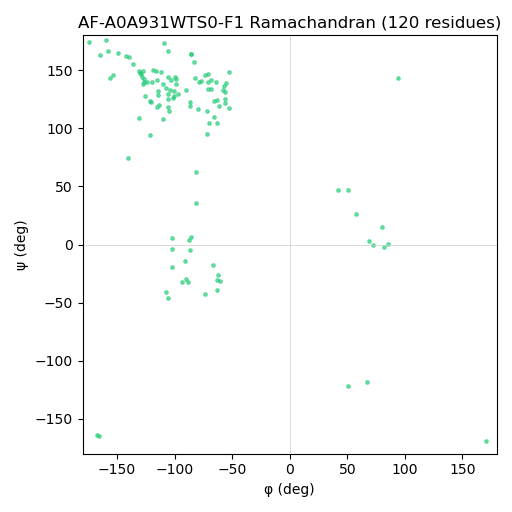12.515 1.589 5.767 1.00 95.69 115 VAL A CA 1
ATOM 904 C C . VAL A 1 115 ? -11.765 2.914 5.823 1.00 95.69 115 VAL A C 1
ATOM 906 O O . VAL A 1 115 ? -11.914 3.683 6.772 1.00 95.69 115 VAL A O 1
ATOM 909 N N . GLY A 1 116 ? -10.972 3.201 4.794 1.00 96.19 116 GLY A N 1
ATOM 910 C CA . GLY A 1 116 ? -10.194 4.424 4.689 1.00 96.19 116 GLY A CA 1
ATOM 911 C C . GLY A 1 116 ? -9.215 4.383 3.527 1.00 96.19 116 GLY A C 1
ATOM 912 O O . GLY A 1 116 ? -9.245 3.484 2.686 1.00 96.19 116 GLY A O 1
ATOM 913 N N . GLY A 1 117 ? -8.311 5.351 3.495 1.00 96.69 117 GLY A N 1
ATOM 914 C CA . GLY A 1 117 ? -7.230 5.379 2.522 1.00 96.69 117 GLY A CA 1
ATOM 915 C C . GLY A 1 117 ? -6.250 6.513 2.765 1.00 96.69 117 GLY A C 1
ATOM 916 O O . GLY A 1 117 ? -6.464 7.357 3.626 1.00 96.69 117 GLY A O 1
ATOM 917 N N . GLY A 1 118 ? -5.174 6.541 1.992 1.00 96.75 118 GLY A N 1
ATOM 918 C CA . GLY A 1 118 ? -4.156 7.585 2.061 1.00 96.75 118 GLY A CA 1
ATOM 919 C C . GLY A 1 118 ? -3.243 7.558 0.843 1.00 96.75 118 GLY A C 1
ATOM 920 O O . GLY A 1 118 ? -3.552 6.919 -0.166 1.00 96.75 118 GLY A O 1
ATOM 921 N N . TRP A 1 119 ? -2.102 8.235 0.925 1.00 97.12 119 TRP A N 1
ATOM 922 C CA . TRP A 1 119 ? -1.168 8.375 -0.193 1.00 97.12 119 TRP A CA 1
ATOM 923 C C . TRP A 1 119 ? 0.073 7.515 -0.008 1.00 97.12 119 TRP A C 1
ATOM 925 O O . TRP A 1 119 ? 0.755 7.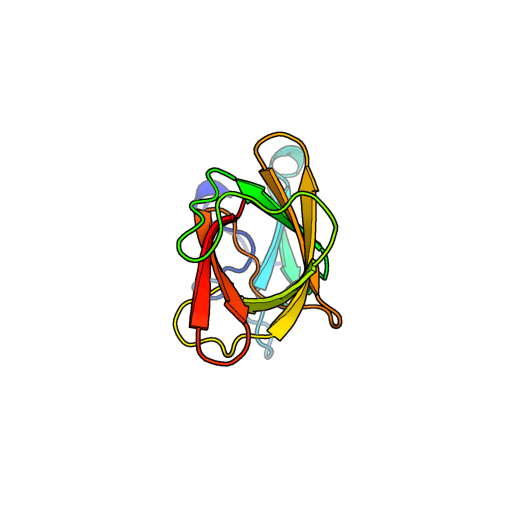606 1.010 1.00 97.12 119 TRP A O 1
ATOM 935 N N . ILE A 1 120 ? 0.414 6.726 -1.027 1.00 95.44 120 ILE A N 1
ATOM 936 C CA . ILE A 1 120 ? 1.644 5.931 -1.046 1.00 95.44 120 ILE A CA 1
ATOM 937 C C . ILE A 1 120 ? 2.849 6.878 -1.015 1.00 95.44 120 ILE A C 1
ATOM 939 O O . ILE A 1 120 ? 2.987 7.765 -1.866 1.00 95.44 120 ILE A O 1
ATOM 943 N N . GLN A 1 121 ? 3.722 6.683 -0.034 1.00 91.00 121 GLN A N 1
ATOM 944 C CA . GLN A 1 121 ? 4.947 7.454 0.158 1.00 91.00 121 GLN A CA 1
ATOM 945 C C . GLN A 1 121 ? 6.108 6.888 -0.673 1.00 91.00 121 GLN A C 1
ATOM 947 O O . GLN A 1 121 ? 6.021 5.785 -1.218 1.00 91.00 121 GLN A O 1
ATOM 952 N N . ARG A 1 122 ? 7.168 7.690 -0.833 1.00 70.31 122 ARG A N 1
ATOM 953 C CA . ARG A 1 122 ? 8.395 7.297 -1.541 1.00 70.31 122 ARG A CA 1
ATOM 954 C C . ARG A 1 122 ? 9.229 6.296 -0.761 1.00 70.31 122 ARG A C 1
ATOM 956 O O . ARG A 1 122 ? 9.314 6.464 0.470 1.00 70.31 122 ARG A O 1
#

Solvent-accessible surface area (backbone atoms only — not comparable to full-atom values): 7177 Å² total; per-residue (Å²): 139,83,90,74,96,53,76,88,82,62,51,75,61,41,51,83,94,60,92,62,85,90,52,89,46,13,29,59,43,77,40,76,95,74,73,43,73,44,69,35,66,67,68,56,43,39,68,53,45,28,35,76,62,47,52,70,73,45,91,73,68,88,54,75,40,81,36,29,41,24,56,46,92,94,51,74,60,41,60,26,40,42,29,59,50,88,80,30,35,37,40,37,36,83,59,66,38,62,70,84,45,60,76,31,53,34,37,35,22,57,85,95,40,73,35,29,34,25,33,27,49,127

Mean predicted aligned error: 8.82 Å

Foldseek 3Di:
DDDDPFLVVADFQDQPPDPDPPDGWGQNDQDVVVRDTDIDPFDFDFKFKFAPKDFDQDPDDPAWDWWFKDQDPPDDTAIWIWGDDPRIIMIGGPDTDGDNHFQTKIWTHDVPDTGIIGTTHD